Protein AF-A0A380H3A4-F1 (afdb_monomer_lite)

Sequence (55 aa):
MVEELSKDFTNISKQLEDGIRVAGDAGDDVSEYMFISMQTSVDKHNWMLLSYLGK

InterPro domains:
  IPR008331 Ferritin/DPS domain [PF00210] (1-55)
  IPR009078 Ferritin-li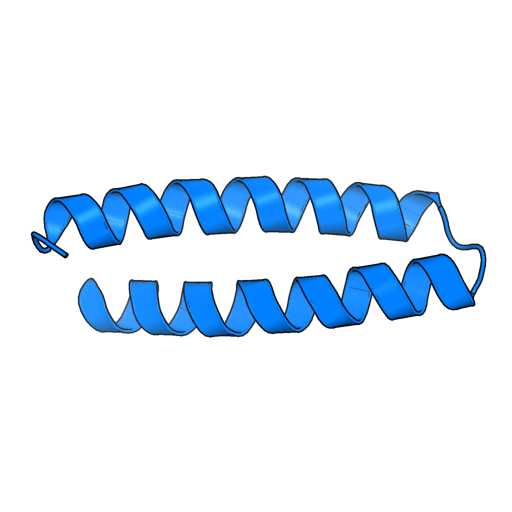ke superfamily [SSF47240] (1-55)
  IPR012347 Ferritin-like [G3DSA:1.20.1260.10] (1-55)

Structure (mmCIF, N/CA/C/O backbone):
data_AF-A0A380H3A4-F1
#
_entry.id   AF-A0A380H3A4-F1
#
loop_
_atom_site.group_PDB
_atom_site.id
_atom_site.type_symbol
_atom_site.label_atom_id
_atom_site.label_alt_id
_atom_site.label_comp_id
_atom_site.label_asym_id
_atom_site.label_entity_id
_atom_site.label_seq_id
_atom_site.pdbx_PDB_ins_code
_atom_site.Cartn_x
_atom_site.Cartn_y
_atom_site.Cartn_z
_atom_site.occupancy
_atom_site.B_iso_or_equiv
_atom_site.auth_seq_id
_atom_site.auth_comp_id
_atom_site.auth_asym_id
_atom_site.auth_atom_id
_atom_site.pdbx_PDB_model_num
ATOM 1 N N . MET A 1 1 ? -17.533 3.576 8.393 1.00 90.75 1 MET A N 1
ATOM 2 C CA . MET A 1 1 ? -16.734 4.740 7.949 1.00 90.75 1 MET A CA 1
ATOM 3 C C . MET A 1 1 ? -15.231 4.561 8.158 1.00 90.75 1 MET A C 1
ATOM 5 O O . MET A 1 1 ? -14.576 4.247 7.181 1.00 90.75 1 MET A O 1
ATOM 9 N N . VAL A 1 2 ? -14.650 4.711 9.363 1.00 95.75 2 VAL A N 1
ATOM 10 C CA . VAL A 1 2 ? -13.170 4.629 9.522 1.00 95.75 2 VAL A CA 1
ATOM 11 C C . VAL A 1 2 ? -12.616 3.228 9.233 1.00 95.75 2 VAL A C 1
ATOM 13 O O . VAL A 1 2 ? -11.611 3.085 8.545 1.00 95.75 2 VAL A O 1
ATOM 16 N N . GLU A 1 3 ? -13.309 2.186 9.692 1.00 96.94 3 GLU A N 1
ATOM 17 C CA . GLU A 1 3 ? -12.934 0.801 9.383 1.00 96.94 3 GLU A CA 1
ATOM 18 C C . GLU A 1 3 ? -13.050 0.472 7.888 1.00 96.94 3 GLU A C 1
ATOM 20 O O . GLU A 1 3 ? -12.221 -0.257 7.355 1.00 96.94 3 GLU A O 1
ATOM 25 N N . GLU A 1 4 ? -14.056 1.011 7.199 1.00 98.19 4 GLU A N 1
ATOM 26 C CA . GLU A 1 4 ? -14.208 0.824 5.749 1.00 98.19 4 GLU A CA 1
ATOM 27 C C . GLU A 1 4 ? -13.078 1.523 4.994 1.00 98.19 4 GLU A C 1
ATOM 29 O O . GLU A 1 4 ? -12.435 0.890 4.166 1.00 98.19 4 GLU A O 1
ATOM 34 N N . LEU A 1 5 ? -12.741 2.761 5.371 1.00 97.88 5 LEU A N 1
ATOM 35 C CA . LEU A 1 5 ? -11.613 3.484 4.782 1.00 97.88 5 LEU A CA 1
ATOM 36 C C . LEU A 1 5 ? -10.283 2.734 4.966 1.00 97.88 5 LEU A C 1
ATOM 38 O O . LEU A 1 5 ? -9.472 2.672 4.048 1.00 97.88 5 LEU A O 1
ATOM 42 N N . SER A 1 6 ? -10.065 2.125 6.135 1.00 98.19 6 SER A N 1
ATOM 43 C CA . SER A 1 6 ? -8.879 1.297 6.388 1.00 98.19 6 SER A CA 1
ATOM 44 C C . SER A 1 6 ? -8.842 0.035 5.508 1.00 98.19 6 SER A C 1
ATOM 46 O O . SER A 1 6 ? -7.791 -0.340 4.973 1.00 98.19 6 SER A O 1
ATOM 48 N N . LYS A 1 7 ? -9.996 -0.608 5.285 1.00 98.12 7 LYS A N 1
ATOM 49 C CA . LYS A 1 7 ? -10.106 -1.732 4.340 1.00 98.12 7 LYS A CA 1
ATOM 50 C C . LYS A 1 7 ? -9.801 -1.284 2.911 1.00 98.12 7 LYS A C 1
ATOM 52 O O . LYS A 1 7 ? -9.057 -1.972 2.215 1.00 98.12 7 LYS A O 1
ATOM 57 N N . ASP A 1 8 ? -10.294 -0.120 2.502 1.00 98.50 8 ASP A N 1
ATOM 58 C CA . ASP A 1 8 ? -10.017 0.436 1.177 1.00 98.50 8 ASP A CA 1
ATOM 59 C C . ASP A 1 8 ? -8.533 0.768 1.002 1.00 98.50 8 ASP A C 1
ATOM 61 O O . ASP A 1 8 ? -7.943 0.403 -0.011 1.00 98.50 8 ASP A O 1
ATOM 65 N N . PHE A 1 9 ? -7.880 1.357 2.008 1.00 98.38 9 PHE A N 1
ATOM 66 C CA . PHE A 1 9 ? -6.433 1.608 1.971 1.00 98.38 9 PHE A CA 1
ATOM 67 C C . PHE A 1 9 ? -5.617 0.318 1.888 1.00 98.38 9 PHE A C 1
ATOM 69 O O . PHE A 1 9 ? -4.618 0.272 1.176 1.00 98.38 9 PHE A O 1
ATOM 76 N N . THR A 1 10 ? -6.073 -0.753 2.538 1.00 98.12 10 THR A N 1
ATOM 77 C CA . THR A 1 10 ? -5.456 -2.081 2.403 1.00 98.12 10 THR A CA 1
ATOM 78 C C . THR A 1 10 ? -5.569 -2.609 0.969 1.00 98.12 10 THR A C 1
ATOM 80 O O . THR A 1 10 ? -4.623 -3.197 0.448 1.00 98.12 10 THR A O 1
ATOM 83 N N . ASN A 1 11 ? -6.709 -2.393 0.307 1.00 98.44 11 ASN A N 1
ATOM 84 C CA . ASN A 1 11 ? -6.898 -2.788 -1.0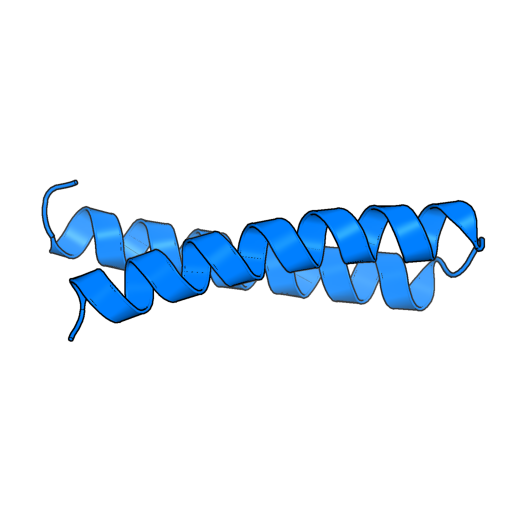89 1.00 98.44 11 ASN A CA 1
ATOM 85 C C . ASN A 1 11 ? -6.050 -1.935 -2.044 1.00 98.44 11 ASN A C 1
ATOM 87 O O . ASN A 1 11 ? -5.419 -2.482 -2.944 1.00 98.44 11 ASN A O 1
ATOM 91 N N . ILE A 1 12 ? -5.986 -0.620 -1.820 1.00 98.44 12 ILE A N 1
ATOM 92 C CA . ILE A 1 12 ? -5.157 0.302 -2.609 1.00 98.44 12 ILE A CA 1
ATOM 93 C C . ILE A 1 12 ? -3.673 -0.041 -2.460 1.00 98.44 12 ILE A C 1
ATOM 95 O O . ILE A 1 12 ? -2.958 -0.066 -3.454 1.00 98.44 12 ILE A O 1
ATOM 99 N N . SER A 1 13 ? -3.208 -0.356 -1.248 1.00 98.25 13 SER A N 1
ATOM 100 C CA . SER A 1 13 ? -1.811 -0.741 -1.012 1.00 98.25 13 SER A CA 1
ATOM 101 C C . SER A 1 13 ? -1.405 -1.976 -1.828 1.00 98.25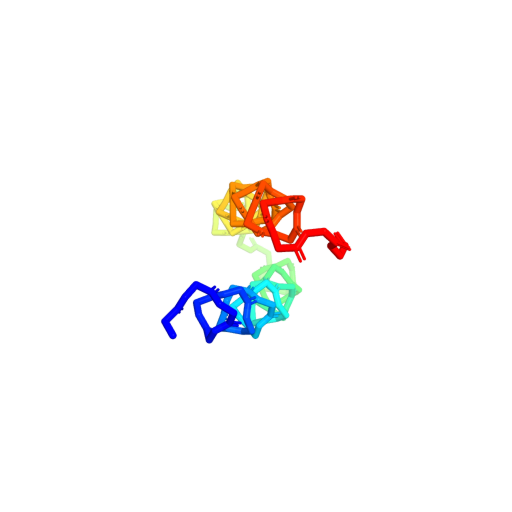 13 SER A C 1
ATOM 103 O O . SER A 1 13 ? -0.353 -1.967 -2.464 1.00 98.25 13 SER A O 1
ATOM 105 N N . LYS A 1 14 ? -2.284 -2.985 -1.927 1.00 98.38 14 LYS A N 1
ATOM 106 C CA . LYS A 1 14 ? -2.071 -4.164 -2.791 1.00 98.38 14 LYS A CA 1
ATOM 107 C C . LYS A 1 14 ? -2.040 -3.812 -4.278 1.00 98.38 14 LYS A C 1
ATOM 109 O O . LYS A 1 14 ? -1.214 -4.327 -5.019 1.00 98.38 14 LYS A O 1
ATOM 114 N N . GLN A 1 15 ? -2.926 -2.922 -4.723 1.00 98.44 15 GLN A N 1
ATOM 115 C CA . GLN A 1 15 ? -2.930 -2.457 -6.114 1.00 98.44 15 GLN A CA 1
ATOM 116 C C . GLN A 1 15 ? -1.659 -1.670 -6.458 1.00 98.44 15 GLN A C 1
ATOM 118 O O . GLN A 1 15 ? -1.162 -1.767 -7.577 1.00 98.44 15 GLN A O 1
ATOM 123 N N . LEU A 1 16 ? -1.125 -0.903 -5.504 1.00 98.62 16 LEU A N 1
ATOM 124 C CA . LEU A 1 16 ? 0.145 -0.202 -5.664 1.00 98.62 16 LEU A CA 1
ATOM 125 C C . LEU A 1 16 ? 1.322 -1.179 -5.713 1.00 98.62 16 LEU A C 1
ATOM 127 O O . LEU A 1 16 ? 2.203 -0.975 -6.536 1.00 98.62 16 LEU A O 1
ATOM 131 N N . GLU A 1 17 ? 1.312 -2.257 -4.924 1.00 98.38 17 GLU A N 1
ATOM 132 C CA . GLU A 1 17 ? 2.319 -3.328 -5.008 1.00 98.38 17 GLU A CA 1
ATOM 133 C C . GLU A 1 17 ? 2.372 -3.944 -6.416 1.00 98.38 17 GLU A C 1
ATOM 135 O O . GLU A 1 17 ? 3.442 -4.050 -7.018 1.00 98.38 17 GLU A O 1
ATOM 140 N N . ASP A 1 18 ? 1.205 -4.256 -6.989 1.00 98.50 18 ASP A N 1
ATOM 141 C CA . ASP A 1 18 ? 1.105 -4.725 -8.374 1.00 98.50 18 ASP A CA 1
ATOM 142 C C . ASP A 1 18 ? 1.585 -3.666 -9.380 1.00 98.50 18 ASP A C 1
ATOM 144 O O . ASP A 1 18 ? 2.282 -3.996 -10.341 1.00 98.50 18 ASP A O 1
ATOM 148 N N . GLY A 1 19 ? 1.241 -2.393 -9.162 1.00 98.38 19 GLY A N 1
ATOM 149 C CA . GLY A 1 19 ? 1.663 -1.277 -10.011 1.00 98.38 19 GLY A CA 1
ATOM 150 C C . GLY A 1 19 ? 3.177 -1.055 -10.013 1.00 98.38 19 GLY A C 1
ATOM 151 O O . GLY A 1 19 ? 3.754 -0.847 -11.078 1.00 98.38 19 GLY A O 1
ATOM 152 N N . ILE A 1 20 ? 3.822 -1.157 -8.846 1.00 98.69 20 ILE A N 1
ATOM 153 C CA . ILE A 1 20 ? 5.283 -1.094 -8.680 1.00 98.69 20 ILE A CA 1
ATOM 154 C C . ILE A 1 20 ? 5.934 -2.201 -9.504 1.00 98.69 20 ILE A C 1
ATOM 156 O O . ILE A 1 20 ? 6.797 -1.921 -10.333 1.00 98.69 20 ILE A O 1
ATOM 160 N N . ARG A 1 21 ? 5.460 -3.445 -9.352 1.00 98.56 21 ARG A N 1
ATOM 161 C CA . ARG A 1 21 ? 5.980 -4.585 -10.115 1.00 98.56 21 ARG A CA 1
ATOM 162 C C . ARG A 1 21 ? 5.836 -4.375 -11.623 1.00 98.56 21 ARG A C 1
ATOM 164 O O . ARG A 1 21 ? 6.785 -4.607 -12.358 1.00 98.56 21 ARG A O 1
ATOM 171 N N . VAL A 1 22 ? 4.668 -3.928 -12.091 1.00 98.69 22 VAL A N 1
ATOM 172 C CA . VAL A 1 22 ? 4.423 -3.697 -13.526 1.00 98.69 22 VAL A CA 1
ATOM 173 C C . VAL A 1 22 ? 5.316 -2.586 -14.085 1.00 98.69 22 VAL A C 1
ATOM 175 O 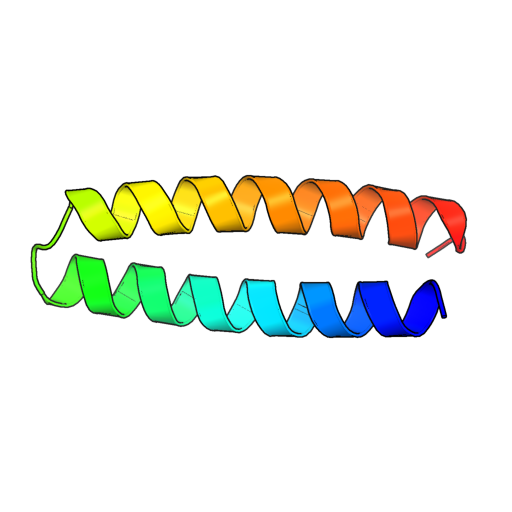O . VAL A 1 22 ? 5.825 -2.732 -15.195 1.00 98.69 22 VAL A O 1
ATOM 178 N N . ALA A 1 23 ? 5.517 -1.496 -13.339 1.00 98.44 23 ALA A N 1
ATOM 179 C CA . ALA A 1 23 ? 6.404 -0.409 -13.748 1.00 98.44 23 ALA A CA 1
ATOM 180 C C . ALA A 1 23 ? 7.870 -0.873 -13.815 1.00 98.44 23 ALA A C 1
ATOM 182 O O . ALA A 1 23 ? 8.526 -0.653 -14.834 1.00 98.44 23 ALA A O 1
ATOM 183 N N . GLY A 1 24 ? 8.341 -1.602 -12.797 1.00 98.25 24 GLY A N 1
ATOM 184 C CA . GLY A 1 24 ? 9.687 -2.180 -12.776 1.00 98.25 24 GLY A CA 1
ATOM 185 C C . GLY A 1 24 ? 9.918 -3.198 -13.901 1.00 98.25 24 GLY A C 1
ATOM 186 O O . GLY A 1 24 ? 10.922 -3.127 -14.608 1.00 98.25 24 GLY A O 1
ATOM 187 N N . ASP A 1 25 ? 8.950 -4.088 -14.158 1.00 98.50 25 ASP A N 1
ATOM 188 C CA . ASP A 1 25 ? 9.000 -5.064 -15.262 1.00 98.50 25 ASP A CA 1
ATOM 189 C C . ASP A 1 25 ? 9.076 -4.376 -16.646 1.00 98.50 25 ASP A C 1
ATOM 191 O O . ASP A 1 25 ? 9.621 -4.939 -17.599 1.00 98.50 25 ASP A O 1
ATOM 195 N N . ALA A 1 26 ? 8.535 -3.158 -16.768 1.00 98.44 26 ALA A N 1
ATOM 196 C CA . ALA A 1 26 ? 8.566 -2.348 -17.985 1.00 98.44 26 ALA A CA 1
ATOM 197 C C . ALA A 1 26 ? 9.807 -1.438 -18.102 1.00 98.44 26 ALA A C 1
ATOM 199 O O . ALA A 1 26 ? 9.992 -0.810 -19.148 1.00 98.44 26 ALA A O 1
ATOM 200 N N . GLY A 1 27 ? 10.651 -1.362 -17.065 1.00 98.31 27 GLY A N 1
ATOM 201 C CA . GLY A 1 27 ? 11.776 -0.423 -16.988 1.00 98.31 27 GLY A CA 1
ATOM 202 C C . GLY A 1 27 ? 11.350 1.044 -16.837 1.00 98.31 27 GLY A C 1
ATOM 203 O O . GLY A 1 27 ? 12.079 1.939 -17.265 1.00 98.31 27 GLY A O 1
ATOM 204 N N . ASP A 1 28 ? 10.155 1.296 -16.291 1.00 98.50 28 ASP A N 1
ATOM 205 C CA . ASP A 1 28 ? 9.639 2.636 -15.995 1.00 98.50 28 ASP A CA 1
ATOM 206 C C . ASP A 1 28 ? 9.928 3.023 -14.538 1.00 98.50 28 ASP A C 1
ATOM 208 O O . ASP A 1 28 ? 9.042 3.063 -13.677 1.00 98.50 28 ASP A O 1
ATOM 212 N N . ASP A 1 29 ? 11.197 3.332 -14.273 1.00 98.12 29 ASP A N 1
ATOM 213 C CA . ASP A 1 29 ? 11.683 3.675 -12.933 1.00 98.12 29 ASP A CA 1
ATOM 214 C C . ASP A 1 29 ? 10.933 4.883 -12.338 1.00 98.12 29 ASP A C 1
ATOM 216 O O . ASP A 1 29 ? 10.712 4.969 -11.130 1.00 98.12 29 ASP A O 1
ATOM 220 N N . VAL A 1 30 ? 10.518 5.845 -13.172 1.00 98.44 30 VAL A N 1
ATOM 221 C CA . VAL A 1 30 ? 9.864 7.079 -12.707 1.00 98.44 30 VAL A CA 1
ATOM 222 C C . VAL A 1 30 ? 8.488 6.770 -12.124 1.00 98.44 30 VAL A C 1
ATOM 224 O O . VAL A 1 30 ? 8.163 7.240 -11.027 1.00 98.44 30 VAL A O 1
ATOM 227 N N . SER A 1 31 ? 7.683 5.974 -12.829 1.00 98.31 31 SER A N 1
ATOM 228 C CA . SER A 1 31 ? 6.391 5.529 -12.310 1.00 98.31 31 SER A CA 1
ATOM 229 C C . SER A 1 31 ? 6.543 4.569 -11.135 1.00 98.31 31 SER A C 1
ATOM 231 O O . SER A 1 31 ? 5.779 4.685 -10.176 1.00 98.31 31 SER A O 1
ATOM 233 N N . GLU A 1 32 ? 7.549 3.692 -11.150 1.00 98.69 32 GLU A N 1
ATOM 234 C CA . GLU A 1 32 ? 7.844 2.799 -10.026 1.00 98.69 32 GLU A CA 1
ATOM 235 C C . GLU A 1 32 ? 8.107 3.592 -8.734 1.00 98.69 32 GLU A C 1
ATOM 237 O O . GLU A 1 32 ? 7.424 3.393 -7.725 1.00 98.69 32 GLU A O 1
ATOM 242 N N . TYR A 1 33 ? 9.014 4.576 -8.775 1.00 98.56 33 TYR A N 1
ATOM 243 C CA . TYR A 1 33 ? 9.303 5.441 -7.626 1.00 98.56 33 TYR A CA 1
ATOM 244 C C . TYR A 1 33 ? 8.075 6.220 -7.147 1.00 98.56 33 TYR A C 1
ATOM 246 O O . TYR A 1 33 ? 7.866 6.378 -5.938 1.00 98.56 33 TYR A O 1
ATOM 254 N N . MET A 1 34 ? 7.246 6.704 -8.076 1.00 98.50 34 MET A N 1
ATOM 255 C CA . MET A 1 34 ? 6.002 7.388 -7.730 1.00 98.50 34 MET A CA 1
ATOM 256 C C . MET A 1 34 ? 5.054 6.455 -6.964 1.00 98.50 34 MET A C 1
ATOM 258 O O . MET A 1 34 ? 4.533 6.844 -5.915 1.00 98.50 34 MET A O 1
ATOM 262 N N . PHE A 1 35 ? 4.867 5.218 -7.432 1.00 98.62 35 PHE A N 1
ATOM 263 C CA . PHE A 1 35 ? 3.999 4.247 -6.767 1.00 98.62 35 PHE A CA 1
ATOM 264 C C . PHE A 1 35 ? 4.534 3.818 -5.398 1.00 98.62 35 PHE A C 1
ATOM 266 O O . PHE A 1 35 ? 3.747 3.739 -4.454 1.00 98.62 35 PHE A O 1
ATOM 273 N N . ILE A 1 36 ? 5.852 3.660 -5.238 1.00 98.62 36 ILE A N 1
ATOM 274 C CA . ILE A 1 36 ? 6.484 3.402 -3.930 1.00 98.62 36 ILE A CA 1
ATOM 275 C C . ILE A 1 36 ? 6.173 4.535 -2.940 1.00 98.62 36 ILE A C 1
ATOM 277 O O . ILE A 1 36 ? 5.803 4.291 -1.785 1.00 98.62 36 ILE A O 1
ATOM 281 N N . SER A 1 37 ? 6.291 5.793 -3.381 1.00 98.62 37 SER A N 1
ATOM 282 C CA . SER A 1 37 ? 5.991 6.957 -2.539 1.00 98.62 37 SER A CA 1
ATOM 283 C C . SER A 1 37 ? 4.517 6.991 -2.118 1.00 98.62 37 SER A C 1
ATOM 285 O O . SER A 1 37 ? 4.202 7.218 -0.944 1.00 98.62 37 SER A O 1
ATOM 287 N N . MET A 1 38 ? 3.610 6.702 -3.056 1.00 98.62 38 MET A N 1
ATOM 288 C CA . MET A 1 38 ? 2.176 6.603 -2.782 1.00 9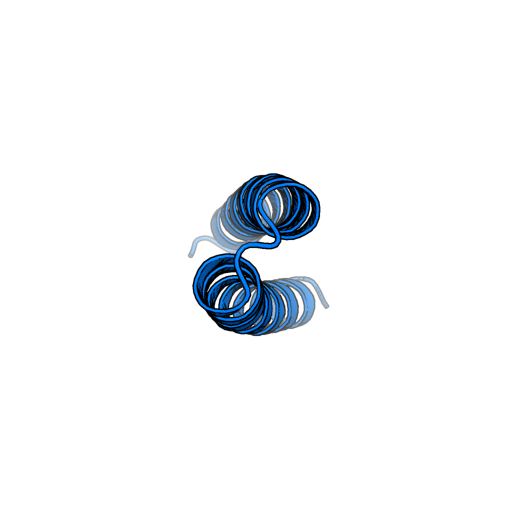8.62 38 MET A CA 1
ATOM 289 C C . MET A 1 38 ? 1.867 5.478 -1.791 1.00 98.62 38 MET A C 1
ATOM 291 O O . MET A 1 38 ? 1.146 5.723 -0.823 1.00 98.62 38 MET A O 1
ATOM 295 N N . GLN A 1 39 ? 2.438 4.285 -1.982 1.00 98.56 39 GLN A N 1
ATOM 296 C CA . GLN A 1 39 ? 2.213 3.127 -1.114 1.00 98.56 39 GLN A CA 1
ATOM 297 C C . GLN A 1 39 ? 2.671 3.422 0.314 1.00 98.56 39 GLN A C 1
ATOM 299 O O . GLN A 1 39 ? 1.891 3.286 1.252 1.00 98.56 39 GLN A O 1
ATOM 304 N N . THR A 1 40 ? 3.879 3.974 0.464 1.00 98.56 40 THR A N 1
ATOM 305 C CA . THR A 1 40 ? 4.425 4.395 1.765 1.00 98.56 40 THR A CA 1
ATOM 306 C C . THR A 1 40 ? 3.487 5.370 2.486 1.00 98.56 40 THR A C 1
ATOM 308 O O . THR A 1 40 ? 3.274 5.269 3.698 1.00 98.56 40 THR A O 1
ATOM 311 N N . SER A 1 41 ? 2.904 6.327 1.754 1.00 98.56 41 SER A N 1
ATOM 312 C CA . SER A 1 41 ? 1.937 7.271 2.319 1.00 98.56 41 SER A CA 1
ATOM 313 C C . SER A 1 41 ? 0.643 6.570 2.739 1.00 98.56 41 SER A C 1
ATOM 315 O O . SER A 1 41 ? 0.197 6.748 3.874 1.00 98.56 41 SER A O 1
ATOM 317 N N . VAL A 1 42 ? 0.047 5.759 1.862 1.00 98.44 42 VAL A N 1
ATOM 318 C CA . VAL A 1 42 ? -1.208 5.037 2.134 1.00 98.44 42 VAL A CA 1
ATOM 319 C C . VAL A 1 42 ? -1.056 4.110 3.338 1.00 98.44 42 VAL A C 1
ATOM 321 O O . VAL A 1 42 ? -1.888 4.163 4.243 1.00 98.44 42 VAL A O 1
ATOM 324 N N . ASP A 1 43 ? 0.030 3.345 3.413 1.00 98.50 43 A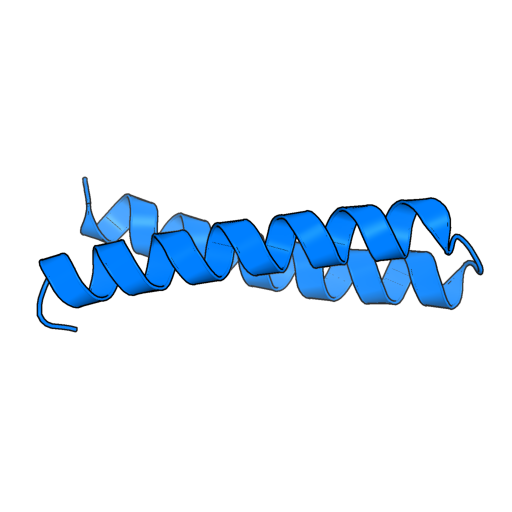SP A N 1
ATOM 325 C CA . ASP A 1 43 ? 0.293 2.412 4.511 1.00 98.50 43 ASP A CA 1
ATOM 326 C C . ASP A 1 43 ? 0.442 3.133 5.846 1.00 98.50 43 ASP A C 1
ATOM 328 O O . ASP A 1 43 ? -0.141 2.720 6.851 1.00 98.50 43 ASP A O 1
ATOM 332 N N . LYS A 1 44 ? 1.146 4.272 5.859 1.00 98.56 44 LYS A N 1
ATOM 333 C CA . LYS A 1 44 ? 1.270 5.104 7.059 1.00 98.56 44 LYS A CA 1
ATOM 334 C C . LYS A 1 44 ? -0.092 5.603 7.538 1.00 98.56 44 LYS A C 1
ATOM 336 O O . LYS A 1 44 ? -0.372 5.562 8.735 1.00 98.56 44 LYS A O 1
ATOM 341 N N . HIS A 1 45 ? -0.939 6.086 6.629 1.00 98.31 45 HIS A N 1
ATOM 342 C CA . HIS A 1 45 ? -2.279 6.533 7.003 1.00 98.31 45 HIS A CA 1
ATOM 343 C C . HIS A 1 45 ? -3.148 5.370 7.471 1.00 98.31 45 HIS A C 1
ATOM 345 O O . HIS A 1 45 ? -3.825 5.499 8.488 1.00 98.31 45 HIS A O 1
ATOM 351 N N . ASN A 1 46 ? -3.078 4.222 6.802 1.00 98.19 46 ASN A N 1
ATOM 352 C CA . ASN A 1 46 ? -3.820 3.035 7.202 1.00 98.19 46 ASN A CA 1
ATOM 353 C C . ASN A 1 46 ? -3.412 2.558 8.603 1.00 98.19 46 ASN A C 1
ATOM 355 O O . ASN A 1 46 ? -4.276 2.287 9.431 1.00 98.19 46 ASN A O 1
ATOM 359 N N . TRP A 1 47 ? -2.113 2.559 8.913 1.00 98.31 47 TRP A N 1
ATOM 360 C CA . TRP A 1 47 ? -1.600 2.255 10.250 1.00 98.31 47 TRP A CA 1
ATOM 361 C C . TRP A 1 47 ? -2.167 3.191 11.329 1.00 98.31 47 TRP A C 1
ATOM 363 O O . TRP A 1 47 ? -2.563 2.731 12.402 1.00 98.31 47 TRP A O 1
ATOM 373 N N . MET A 1 48 ? -2.272 4.495 11.046 1.00 98.31 48 MET A N 1
ATOM 374 C CA . MET A 1 48 ? -2.893 5.449 11.975 1.00 98.31 48 MET A CA 1
ATOM 375 C C . MET A 1 48 ? -4.387 5.155 12.185 1.00 98.31 48 MET A C 1
ATOM 377 O O . MET A 1 48 ? -4.877 5.243 13.310 1.00 98.31 48 MET A O 1
ATOM 381 N N . LEU A 1 49 ? -5.112 4.784 11.123 1.00 98.12 49 LEU A N 1
ATOM 382 C CA . LEU A 1 49 ? -6.536 4.439 11.206 1.00 98.12 49 LEU A CA 1
ATOM 383 C C . LEU A 1 49 ? -6.766 3.134 11.979 1.00 98.12 49 LEU A C 1
ATOM 385 O O . LEU A 1 49 ? -7.674 3.073 12.805 1.00 98.12 49 LEU A O 1
ATOM 389 N N . LEU A 1 50 ? -5.933 2.115 11.755 1.00 97.31 50 LEU A N 1
ATOM 390 C CA . LEU A 1 50 ? -5.962 0.863 12.515 1.00 97.31 50 LEU A CA 1
ATOM 391 C C . LEU A 1 50 ? -5.679 1.119 14.000 1.00 97.31 50 LEU A C 1
ATOM 393 O O . LEU A 1 50 ? -6.478 0.719 14.846 1.00 97.31 50 LEU A O 1
ATOM 397 N N . SER A 1 51 ? -4.656 1.927 14.301 1.00 97.69 51 SER A N 1
ATOM 398 C CA . SER A 1 51 ? -4.339 2.346 15.672 1.00 97.69 51 SER A CA 1
ATOM 399 C C . SER A 1 51 ? -5.519 3.061 16.344 1.00 97.69 51 SER A C 1
ATOM 401 O O . SER A 1 51 ? -5.836 2.779 17.498 1.00 97.69 51 SER A O 1
ATOM 403 N N . TYR A 1 52 ? -6.215 3.951 15.624 1.00 96.81 52 TYR A N 1
ATOM 404 C CA . TYR A 1 52 ? -7.428 4.616 16.119 1.00 96.81 52 TYR A CA 1
ATOM 405 C C . TYR A 1 52 ? -8.565 3.627 16.426 1.00 96.81 52 TYR A C 1
ATOM 407 O O . TYR A 1 52 ? -9.314 3.821 17.382 1.00 96.81 52 TYR A O 1
ATOM 415 N N . LEU A 1 53 ? -8.685 2.552 15.643 1.00 96.75 53 LEU A N 1
ATOM 416 C CA . LEU A 1 53 ? -9.671 1.487 15.847 1.00 96.75 53 LEU A CA 1
ATOM 417 C C . LEU A 1 53 ? -9.249 0.454 16.909 1.00 96.75 53 LEU A C 1
ATOM 419 O O . LEU A 1 53 ? -10.032 -0.451 17.200 1.00 96.75 53 LEU A O 1
ATOM 423 N N . GLY A 1 54 ? -8.041 0.568 17.475 1.00 95.94 54 GLY A N 1
ATOM 424 C CA . GLY A 1 54 ? -7.477 -0.407 18.412 1.00 95.94 54 GLY A CA 1
ATOM 425 C C . GLY A 1 54 ? -7.096 -1.738 17.755 1.00 95.94 54 GLY A C 1
ATOM 426 O O . GLY A 1 54 ? -7.204 -2.782 18.400 1.00 95.94 54 GLY A O 1
ATOM 427 N N . LYS A 1 55 ? -6.718 -1.703 16.473 1.00 85.38 55 LYS A N 1
ATOM 428 C CA . LYS A 1 55 ? -6.327 -2.859 15.659 1.00 85.38 55 LYS A CA 1
ATOM 429 C C . LYS A 1 55 ? -4.880 -2.766 15.195 1.00 85.38 55 LYS A C 1
ATOM 431 O O . LYS A 1 55 ? -4.371 -1.631 15.063 1.00 85.38 55 LYS A O 1
#

Foldseek 3Di:
DLVVLLVVLVVLLVVLVVQLVVCVVVVNVVSNVVSVVVSVVSVVVSVVSCVVVVD

pLDDT: mean 97.83, std 2.06, range [85.38, 98.69]

Organism: NCBI:txid33028

Radius of gyration: 12.72 Å; chains: 1; bounding box: 28×12×36 Å

Secondary structure (DSSP, 8-state):
-HHHHHHHHHHHHHHHHHHHHHHHHTT-HHHHHHHHHHHHHHHHHHHHHHHHTT-